Protein AF-A0A1X7U1S9-F1 (afdb_monomer)

Organism: Amphimedon queenslandica (NCBI:txid400682)

Secondary structure (DSSP, 8-state):
--TTTHHHHHHHHHHHS-TTHHHHHTTSS---SS--HHHHHHHHHHHHHHHHHHHHTS-GGGGGGTTT-SSHHHHHHHHHHHHHHHHHHT-

Solvent-accessible surface area (backbone atoms only — not comparable to full-atom values): 5246 Å² total; per-residue (Å²): 124,45,44,92,45,39,69,59,49,53,54,49,51,53,66,72,34,53,94,69,39,46,33,38,39,70,60,74,45,69,86,62,98,81,57,52,75,66,54,48,53,50,51,50,53,47,42,50,54,41,31,52,50,53,61,71,71,51,47,82,94,50,47,76,65,41,73,84,44,95,46,32,38,60,28,52,49,48,51,43,61,60,27,53,49,53,47,62,74,75,106

Radius of gyration: 14.05 Å; Cα contacts (8 Å, |Δi|>4): 72; chains: 1; bounding box: 35×25×32 Å

Foldseek 3Di:
DALVCVVVLVVVLVVLQPPPLVCQLQVVDDQDPDDDPVSVVVSLVSQQVSLVSVLVSDDPVCNVLSVVDPGNNSSVVSSCVRRVVVNVVVD

pLDDT: mean 84.4, std 11.29, range [45.19, 96.88]

Structure (mmCIF, N/CA/C/O backbone):
data_AF-A0A1X7U1S9-F1
#
_entry.id   AF-A0A1X7U1S9-F1
#
loop_
_atom_site.group_PDB
_atom_site.id
_atom_site.type_symbol
_atom_site.label_atom_id
_atom_site.label_alt_id
_atom_site.label_comp_id
_atom_site.label_asym_id
_atom_site.label_entity_id
_atom_site.label_seq_id
_atom_site.pdbx_PDB_ins_code
_atom_site.Cartn_x
_atom_site.Cartn_y
_atom_site.Cartn_z
_atom_site.occupancy
_atom_site.B_iso_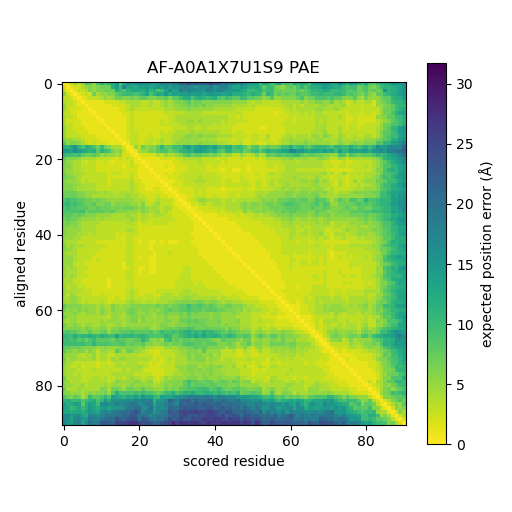or_equiv
_atom_site.auth_seq_id
_atom_site.auth_comp_id
_atom_site.auth_asym_id
_atom_site.auth_atom_id
_atom_site.pdbx_PDB_model_num
ATOM 1 N N . MET A 1 1 ? 9.588 2.946 -12.170 1.00 75.31 1 MET A N 1
ATOM 2 C CA . MET A 1 1 ? 9.966 1.667 -11.523 1.00 75.31 1 MET A CA 1
ATOM 3 C C . MET A 1 1 ? 10.047 0.564 -12.566 1.00 75.31 1 MET A C 1
ATOM 5 O O . MET A 1 1 ? 9.434 0.666 -13.615 1.00 75.31 1 MET A O 1
ATOM 9 N N . ASN A 1 2 ? 10.776 -0.506 -12.309 1.00 69.75 2 ASN A N 1
ATOM 10 C CA . ASN A 1 2 ? 10.824 -1.700 -13.146 1.00 69.75 2 ASN A CA 1
ATOM 11 C C . ASN A 1 2 ? 11.181 -2.904 -12.265 1.00 69.75 2 ASN A C 1
ATOM 13 O O . ASN A 1 2 ? 11.400 -2.766 -11.060 1.00 69.75 2 ASN A O 1
ATOM 17 N N . SER A 1 3 ? 11.261 -4.085 -12.864 1.00 67.62 3 SER A N 1
ATOM 18 C CA . SER A 1 3 ? 11.588 -5.320 -12.151 1.00 67.62 3 SER A CA 1
ATOM 19 C C . SER A 1 3 ? 12.925 -5.252 -11.393 1.00 67.62 3 SER A C 1
ATOM 21 O O . SER A 1 3 ? 13.034 -5.799 -10.298 1.00 67.62 3 SER A O 1
ATOM 23 N N . SER A 1 4 ? 13.921 -4.505 -11.891 1.00 73.50 4 SER A N 1
ATOM 24 C CA . SER A 1 4 ? 15.232 -4.381 -11.238 1.00 73.50 4 SER A CA 1
ATOM 25 C C . SER A 1 4 ? 15.259 -3.427 -10.039 1.00 73.50 4 SER A C 1
ATOM 27 O O . SER A 1 4 ? 16.109 -3.590 -9.163 1.00 73.50 4 SER A O 1
ATOM 29 N N . ASN A 1 5 ? 14.332 -2.465 -9.946 1.00 80.69 5 ASN A N 1
ATOM 30 C CA . ASN A 1 5 ? 14.256 -1.526 -8.818 1.00 80.69 5 ASN A CA 1
ATOM 31 C C . ASN A 1 5 ? 13.010 -1.685 -7.929 1.00 80.69 5 ASN A C 1
ATOM 33 O O . ASN A 1 5 ? 12.908 -1.013 -6.899 1.00 80.69 5 ASN A O 1
ATOM 37 N N . TRP A 1 6 ? 12.117 -2.620 -8.262 1.00 84.25 6 TRP A N 1
ATOM 38 C CA . TRP A 1 6 ? 10.903 -2.929 -7.507 1.00 84.25 6 TRP A CA 1
ATOM 39 C C . TRP A 1 6 ? 11.159 -3.187 -6.019 1.00 84.25 6 TRP A C 1
ATOM 41 O O . TRP A 1 6 ? 10.514 -2.579 -5.167 1.00 84.25 6 TRP A O 1
ATOM 51 N N . MET A 1 7 ? 12.126 -4.047 -5.685 1.00 86.06 7 MET A N 1
ATOM 52 C CA . MET A 1 7 ? 12.417 -4.399 -4.288 1.00 86.06 7 MET A CA 1
ATOM 53 C C . MET A 1 7 ? 12.895 -3.188 -3.478 1.00 86.06 7 MET A C 1
ATOM 55 O O . MET A 1 7 ? 12.495 -3.016 -2.324 1.00 86.06 7 MET A O 1
ATOM 59 N N . THR A 1 8 ? 13.698 -2.319 -4.096 1.00 89.06 8 THR A N 1
ATOM 60 C CA . THR A 1 8 ? 14.150 -1.056 -3.497 1.00 89.06 8 THR A CA 1
ATOM 61 C C . THR A 1 8 ? 12.979 -0.108 -3.282 1.00 89.06 8 THR A C 1
ATOM 63 O O . THR A 1 8 ? 12.819 0.422 -2.183 1.00 89.06 8 THR A O 1
ATOM 66 N N . TRP A 1 9 ? 12.121 0.063 -4.288 1.00 89.69 9 TRP A N 1
ATOM 67 C CA . TRP A 1 9 ? 10.934 0.903 -4.162 1.00 89.69 9 TRP A CA 1
ATOM 68 C C . TRP A 1 9 ? 9.977 0.381 -3.085 1.00 89.69 9 TRP A C 1
ATOM 70 O O . TRP A 1 9 ? 9.543 1.145 -2.232 1.00 89.69 9 TRP A O 1
ATOM 80 N N . LYS A 1 10 ? 9.710 -0.930 -3.039 1.00 88.38 10 LYS A N 1
ATOM 81 C CA . LYS A 1 10 ? 8.851 -1.565 -2.024 1.00 88.38 10 LYS A CA 1
ATOM 82 C C . LYS A 1 10 ? 9.406 -1.343 -0.617 1.00 88.38 10 LYS A C 1
ATOM 84 O O . LYS A 1 10 ? 8.652 -1.068 0.318 1.00 88.38 10 LYS A O 1
ATOM 89 N N . PHE A 1 11 ? 10.731 -1.416 -0.462 1.00 88.69 11 PHE A N 1
ATOM 90 C CA . PHE A 1 11 ? 11.408 -1.085 0.789 1.00 88.69 11 PHE A CA 1
ATOM 91 C C . PHE A 1 11 ? 11.245 0.397 1.159 1.00 88.69 11 PHE A C 1
ATOM 93 O O . PHE A 1 11 ? 10.932 0.695 2.311 1.00 88.69 11 PHE A O 1
ATOM 100 N N . GLN A 1 12 ? 11.400 1.323 0.210 1.00 90.25 12 GLN A N 1
ATOM 101 C CA . GLN A 1 12 ? 11.184 2.759 0.434 1.00 90.25 12 GLN A CA 1
ATOM 102 C C . GLN A 1 12 ? 9.724 3.069 0.784 1.00 90.25 12 GLN A C 1
ATOM 104 O O . GLN A 1 12 ? 9.466 3.757 1.769 1.00 90.25 12 GLN A O 1
ATOM 109 N N . LEU A 1 13 ? 8.768 2.497 0.051 1.00 90.62 13 LEU A N 1
ATOM 110 C CA . LEU A 1 13 ? 7.336 2.631 0.302 1.00 90.62 13 LEU A CA 1
ATOM 111 C C . LEU A 1 13 ? 6.970 2.160 1.714 1.00 90.62 13 LEU A C 1
ATOM 113 O O . LEU A 1 13 ? 6.225 2.839 2.419 1.00 90.62 13 LEU A O 1
ATOM 117 N N . LYS A 1 14 ? 7.548 1.042 2.171 1.00 90.44 14 LYS A N 1
ATOM 118 C CA . LYS A 1 14 ? 7.378 0.567 3.550 1.00 90.44 14 LYS A CA 1
ATOM 119 C C . LYS A 1 14 ? 7.855 1.582 4.598 1.00 90.44 14 LYS A C 1
ATOM 121 O O . LYS A 1 14 ? 7.312 1.587 5.695 1.00 90.44 14 LYS A O 1
ATOM 126 N N . HIS A 1 15 ? 8.855 2.411 4.294 1.00 89.38 15 HIS A N 1
ATOM 127 C CA . HIS A 1 15 ? 9.333 3.465 5.200 1.00 89.38 15 HIS A CA 1
ATOM 128 C C . HIS A 1 15 ? 8.530 4.765 5.081 1.00 89.38 15 HIS A C 1
ATOM 130 O O . HIS A 1 15 ? 8.388 5.477 6.072 1.00 89.38 15 HIS A O 1
ATOM 136 N N . LEU A 1 16 ? 7.986 5.066 3.897 1.00 88.81 16 LEU A N 1
ATOM 137 C CA . LEU A 1 16 ? 7.066 6.190 3.690 1.00 88.81 16 LEU A CA 1
ATOM 138 C C . LEU A 1 16 ? 5.737 5.975 4.426 1.00 88.81 16 LEU A C 1
ATOM 140 O O . LEU A 1 16 ? 5.155 6.914 4.968 1.00 88.81 16 LEU A O 1
ATOM 144 N N . LEU A 1 17 ? 5.267 4.730 4.479 1.00 89.75 17 LEU A N 1
ATOM 145 C CA . LEU A 1 17 ? 4.090 4.340 5.241 1.00 89.75 17 LEU A CA 1
ATOM 146 C C . LEU A 1 17 ? 4.468 4.138 6.716 1.00 89.75 17 LEU A C 1
ATOM 148 O O . LEU A 1 17 ? 5.209 3.223 7.066 1.00 89.75 17 LEU A O 1
ATOM 152 N N . SER A 1 18 ? 3.929 4.969 7.613 1.00 80.38 18 SER A N 1
ATOM 153 C CA . SER A 1 18 ? 4.115 4.793 9.061 1.00 80.38 18 SER A CA 1
ATOM 154 C C . SER A 1 18 ? 3.626 3.414 9.537 1.00 80.38 18 SER A C 1
ATOM 156 O O . SER A 1 18 ? 2.741 2.814 8.917 1.00 80.38 18 SER A O 1
ATOM 158 N N . LYS A 1 19 ? 4.148 2.922 10.675 1.00 70.31 19 LYS A N 1
ATOM 159 C CA . LYS A 1 19 ? 3.673 1.672 11.308 1.00 70.31 19 LYS A CA 1
ATOM 160 C C . LYS A 1 19 ? 2.137 1.690 11.427 1.00 70.31 19 LYS A C 1
ATOM 162 O O . LYS A 1 19 ? 1.575 2.699 11.845 1.00 70.31 19 LYS A O 1
ATOM 167 N N . GLY A 1 20 ? 1.475 0.614 10.998 1.00 76.75 20 GLY A N 1
ATOM 168 C CA . GLY A 1 20 ? 0.013 0.504 10.900 1.00 76.75 20 GLY A CA 1
ATOM 169 C C . GLY A 1 20 ? -0.585 0.863 9.531 1.00 76.75 20 GLY A C 1
ATOM 170 O O . GLY A 1 20 ? -1.607 0.303 9.158 1.00 76.75 20 GLY A O 1
ATOM 171 N N . LEU A 1 21 ? 0.028 1.735 8.719 1.00 90.38 21 LEU A N 1
ATOM 172 C CA . LEU A 1 21 ? -0.437 1.927 7.332 1.00 90.38 21 LEU A CA 1
ATOM 173 C C . LEU A 1 21 ? 0.049 0.791 6.431 1.00 90.38 21 LEU A C 1
ATOM 175 O O . LEU A 1 21 ? -0.717 0.282 5.624 1.00 90.38 21 LEU A O 1
ATOM 179 N N . TRP A 1 22 ? 1.295 0.343 6.612 1.00 91.00 22 TRP A N 1
ATOM 180 C CA . TRP A 1 22 ? 1.828 -0.816 5.888 1.00 91.00 22 TRP A CA 1
ATOM 181 C C . TRP A 1 22 ? 1.015 -2.097 6.132 1.00 91.00 22 TRP A C 1
ATOM 183 O O . TRP A 1 22 ? 0.836 -2.908 5.224 1.00 91.00 22 TRP A O 1
ATOM 193 N N . ASP A 1 23 ? 0.495 -2.277 7.347 1.00 91.62 23 ASP A N 1
ATOM 194 C CA . ASP A 1 23 ? -0.313 -3.448 7.692 1.00 91.62 23 ASP A CA 1
ATOM 195 C C . ASP A 1 23 ? -1.677 -3.422 6.986 1.00 91.62 23 ASP A C 1
ATOM 197 O O . ASP A 1 23 ? -2.141 -4.473 6.557 1.00 91.62 23 ASP A O 1
ATOM 201 N N . ILE A 1 24 ? -2.250 -2.237 6.738 1.00 91.75 24 ILE A N 1
ATOM 202 C CA . ILE A 1 24 ? -3.428 -2.070 5.868 1.00 91.75 24 ILE A CA 1
ATOM 203 C C . ILE A 1 24 ? -3.080 -2.432 4.419 1.00 91.75 24 ILE A C 1
ATOM 205 O O . ILE A 1 24 ? -3.771 -3.234 3.797 1.00 91.75 24 ILE A O 1
ATOM 209 N N . VAL A 1 25 ? -1.978 -1.893 3.875 1.00 89.56 25 VAL A N 1
ATOM 210 C CA . VAL A 1 25 ? -1.573 -2.170 2.481 1.00 89.56 25 VAL A CA 1
ATOM 211 C C . VAL A 1 25 ? -1.283 -3.656 2.253 1.00 89.56 25 VAL A C 1
ATOM 213 O O . VAL A 1 25 ? -1.530 -4.176 1.172 1.00 89.56 25 VAL A O 1
ATOM 216 N N . THR A 1 26 ? -0.764 -4.357 3.261 1.00 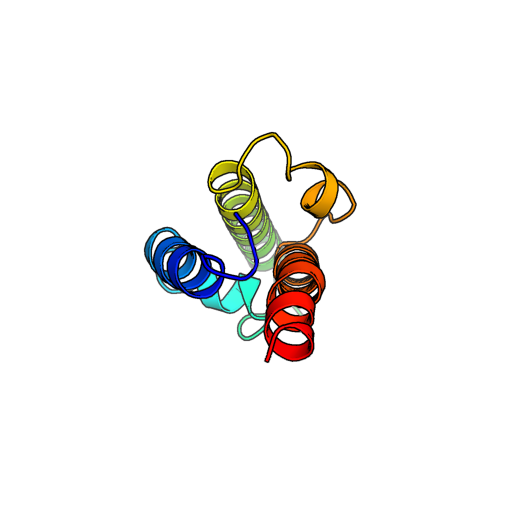88.38 26 THR A N 1
ATOM 217 C CA . THR A 1 26 ? -0.475 -5.798 3.177 1.00 88.38 26 THR A CA 1
ATOM 218 C C . THR A 1 26 ? -1.641 -6.692 3.596 1.00 88.38 26 THR A C 1
ATOM 220 O O . THR A 1 26 ? -1.490 -7.911 3.581 1.00 88.38 26 THR A O 1
ATOM 223 N N . GLY A 1 27 ? -2.788 -6.118 3.974 1.00 88.06 27 GLY A N 1
ATOM 224 C CA . GLY A 1 27 ? -3.964 -6.864 4.430 1.00 88.06 27 GLY A CA 1
ATOM 225 C C . GLY A 1 27 ? -3.799 -7.547 5.793 1.00 88.06 27 GLY A C 1
ATOM 226 O O . GLY A 1 27 ? -4.617 -8.383 6.161 1.00 88.06 27 GLY A O 1
ATOM 227 N N . LYS A 1 28 ? -2.747 -7.220 6.552 1.00 89.25 28 LYS A N 1
ATOM 228 C CA . LYS A 1 28 ? -2.568 -7.686 7.938 1.00 89.25 28 LYS A CA 1
ATOM 229 C C . LYS A 1 28 ? -3.511 -6.982 8.903 1.00 89.25 28 LYS A C 1
ATOM 231 O O . LYS A 1 28 ? -3.927 -7.573 9.894 1.00 89.25 28 LYS A O 1
ATOM 236 N N . GLU A 1 29 ? -3.814 -5.720 8.625 1.00 91.50 29 GLU A N 1
ATOM 237 C CA . GLU A 1 29 ? -4.858 -4.973 9.306 1.00 91.50 29 GLU A CA 1
ATOM 238 C C . GLU A 1 29 ? -6.066 -4.868 8.378 1.00 91.50 29 GLU A C 1
ATOM 240 O O . GLU A 1 29 ? -5.976 -4.313 7.284 1.00 91.50 29 GLU A O 1
ATOM 245 N N . VAL A 1 30 ? -7.196 -5.400 8.833 1.00 91.56 30 VAL A N 1
ATOM 246 C CA . VAL A 1 30 ? -8.484 -5.348 8.138 1.00 91.56 30 VAL A CA 1
ATOM 247 C C . VAL A 1 30 ? -9.527 -4.717 9.049 1.00 91.56 30 VAL A C 1
ATOM 249 O O . VAL A 1 30 ? -9.383 -4.718 10.278 1.00 91.56 30 VAL A O 1
ATOM 252 N N . LEU A 1 31 ? -10.587 -4.178 8.450 1.00 91.62 31 LEU A N 1
ATOM 253 C CA . LEU A 1 31 ? -11.733 -3.697 9.206 1.00 91.62 31 LEU A CA 1
ATOM 254 C C . LEU A 1 31 ? -12.326 -4.857 10.024 1.00 91.62 31 LEU A C 1
ATOM 256 O O . LEU A 1 31 ? -12.456 -5.978 9.535 1.00 91.62 31 LEU A O 1
ATOM 260 N N . LYS A 1 32 ? -12.659 -4.595 11.291 1.00 89.44 32 LYS A N 1
ATOM 261 C CA . LYS A 1 32 ? -13.291 -5.591 12.169 1.00 89.44 32 LYS A CA 1
ATOM 262 C C . LYS A 1 32 ? -14.660 -5.990 11.613 1.00 89.44 32 LYS A C 1
ATOM 264 O O . LYS A 1 32 ? -15.311 -5.167 10.987 1.00 89.44 32 LYS A O 1
ATOM 269 N N . GLU A 1 33 ? -15.127 -7.201 11.926 1.00 90.69 33 GLU A N 1
ATOM 270 C CA . GLU A 1 33 ? -16.431 -7.711 11.457 1.00 90.69 33 GLU A CA 1
ATOM 271 C C . GLU A 1 33 ? -17.624 -6.840 11.888 1.00 90.69 33 GLU A C 1
ATOM 273 O O . GLU A 1 33 ? -18.608 -6.753 11.167 1.00 90.69 33 GLU A O 1
ATOM 278 N N . ASN A 1 34 ? -17.527 -6.164 13.040 1.00 93.00 34 ASN A N 1
ATOM 279 C CA . ASN A 1 34 ? -18.561 -5.262 13.560 1.00 93.00 34 ASN A CA 1
ATOM 280 C C . ASN A 1 34 ? -17.929 -3.945 14.046 1.00 93.00 34 ASN A C 1
ATOM 282 O O . ASN A 1 34 ? -17.746 -3.755 15.254 1.00 93.00 34 ASN A O 1
ATOM 286 N N . PRO A 1 35 ? -17.510 -3.058 13.130 1.00 93.50 35 PRO A N 1
ATOM 287 C CA . PRO A 1 35 ? -16.872 -1.807 13.492 1.00 93.50 35 PRO A CA 1
ATOM 288 C C . PRO A 1 35 ? -17.926 -0.794 13.948 1.00 93.50 35 PRO A C 1
ATOM 290 O O . PRO A 1 35 ? -19.051 -0.757 13.451 1.00 93.50 35 PRO A O 1
ATOM 293 N N . THR A 1 36 ? -17.557 0.084 14.875 1.00 96.88 36 THR A N 1
ATOM 294 C CA . THR A 1 36 ? -18.342 1.305 15.086 1.00 96.88 36 THR A CA 1
ATOM 295 C C . THR A 1 36 ? -18.182 2.232 13.878 1.00 96.88 36 THR A C 1
ATOM 297 O O . THR A 1 36 ? -17.163 2.186 13.186 1.00 96.88 36 THR A O 1
ATOM 300 N N . THR A 1 37 ? -19.126 3.151 1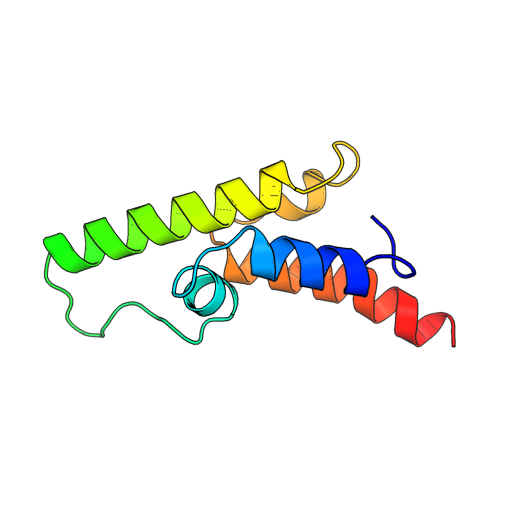3.661 1.00 95.56 37 THR A N 1
ATOM 301 C CA . THR A 1 37 ? -19.014 4.174 12.602 1.00 95.56 37 THR A CA 1
ATOM 302 C C . THR A 1 37 ? -17.699 4.960 12.685 1.00 95.56 37 THR A C 1
ATOM 304 O O . THR A 1 37 ? -17.117 5.317 11.664 1.00 95.56 37 THR A O 1
ATOM 307 N N . ALA A 1 38 ? -17.193 5.198 13.900 1.00 96.19 38 ALA A N 1
ATOM 308 C CA . ALA A 1 38 ? -15.906 5.855 14.108 1.00 96.19 38 ALA A CA 1
ATOM 309 C C . ALA A 1 38 ? -14.726 4.989 13.631 1.00 96.19 38 ALA A C 1
ATOM 311 O O . ALA A 1 38 ? -13.834 5.499 12.960 1.00 96.19 38 ALA A O 1
ATOM 312 N N . GLN A 1 39 ? -14.742 3.685 13.928 1.00 94.31 39 GLN A N 1
ATOM 313 C CA . GLN A 1 39 ? -13.706 2.745 13.485 1.00 94.31 39 GLN A CA 1
ATOM 314 C C . GLN A 1 39 ? -13.705 2.573 11.963 1.00 94.31 39 GLN A C 1
ATOM 316 O O . GLN A 1 39 ? -12.640 2.520 11.354 1.00 94.31 39 GLN A O 1
ATOM 321 N N . GLU A 1 40 ? -14.884 2.528 11.344 1.00 95.12 40 GLU A N 1
ATOM 322 C CA . GLU A 1 40 ? -15.021 2.470 9.888 1.00 95.12 40 GLU A CA 1
ATOM 323 C C . GLU A 1 40 ? -14.470 3.739 9.221 1.00 95.12 40 GLU A C 1
ATOM 325 O O . GLU A 1 40 ? -13.658 3.661 8.296 1.00 95.12 40 GLU A O 1
ATOM 330 N N . ALA A 1 41 ? -14.844 4.918 9.727 1.00 95.06 41 ALA A N 1
ATOM 331 C CA . ALA A 1 41 ? -14.348 6.191 9.212 1.00 95.06 41 ALA A CA 1
ATOM 332 C C . ALA A 1 41 ? -12.823 6.328 9.369 1.00 95.06 41 ALA A C 1
ATOM 334 O O . ALA A 1 41 ? -12.147 6.789 8.444 1.00 95.06 41 ALA A O 1
ATOM 335 N N . GLU A 1 42 ? -12.276 5.903 10.510 1.00 94.44 42 GLU A N 1
ATOM 336 C CA . GLU A 1 42 ? -10.835 5.900 10.766 1.00 94.44 42 GLU A CA 1
ATOM 337 C C . GLU A 1 42 ? -10.097 4.951 9.813 1.00 94.44 42 GLU A C 1
ATOM 339 O O . GLU A 1 42 ? -9.128 5.358 9.165 1.00 94.44 42 GLU A O 1
ATOM 344 N N . PHE A 1 43 ? -10.572 3.710 9.674 1.00 93.88 43 PHE A N 1
ATOM 345 C CA . PHE A 1 43 ? -9.972 2.724 8.778 1.00 93.88 43 PHE A CA 1
ATOM 346 C C . PHE A 1 43 ? -10.001 3.194 7.321 1.00 93.88 43 PHE A C 1
ATOM 348 O O . PHE A 1 43 ? -8.987 3.110 6.625 1.00 93.88 43 PHE A O 1
ATOM 355 N N . ARG A 1 44 ? -11.125 3.761 6.865 1.00 93.25 44 ARG A N 1
ATOM 356 C CA . ARG A 1 44 ? -11.253 4.319 5.513 1.00 93.25 44 ARG A CA 1
ATOM 357 C C . ARG A 1 44 ? -10.282 5.475 5.283 1.00 93.25 44 ARG A C 1
ATOM 359 O O . ARG A 1 44 ? -9.590 5.490 4.269 1.00 93.25 44 ARG A O 1
ATOM 366 N N . SER A 1 45 ? -10.180 6.407 6.232 1.00 94.00 45 SER A N 1
ATOM 367 C CA . SER A 1 45 ? -9.239 7.536 6.160 1.00 94.00 45 SER A CA 1
ATOM 368 C C . SER A 1 45 ? -7.784 7.059 6.065 1.00 94.00 45 SER A C 1
ATOM 370 O O . SER A 1 45 ? -7.014 7.511 5.213 1.00 94.00 45 SER A O 1
ATOM 372 N N . ARG A 1 46 ? -7.407 6.070 6.884 1.00 94.38 46 ARG A N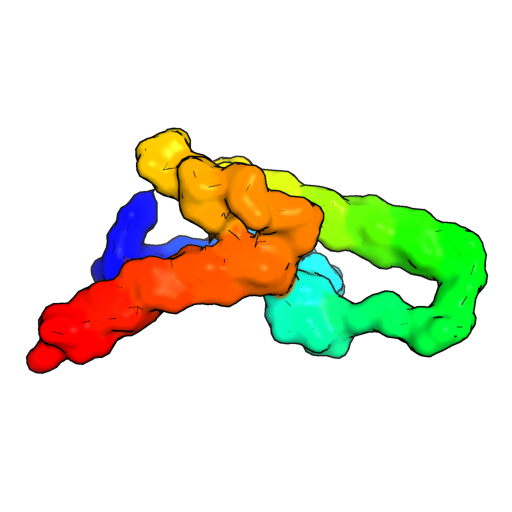 1
ATOM 373 C CA . ARG A 1 46 ? -6.070 5.459 6.851 1.00 94.38 46 ARG A CA 1
ATOM 374 C C . ARG A 1 46 ? -5.810 4.702 5.548 1.00 94.38 46 ARG A C 1
ATOM 376 O O . ARG A 1 46 ? -4.721 4.832 4.992 1.00 94.38 46 ARG A O 1
ATOM 383 N N . SER A 1 47 ? -6.801 3.974 5.037 1.00 93.06 47 SER A N 1
ATOM 384 C CA . SER A 1 47 ? -6.716 3.248 3.762 1.00 93.06 47 SER A CA 1
ATOM 385 C C . SER A 1 47 ? -6.518 4.198 2.583 1.00 93.06 47 SER A C 1
ATOM 387 O O . SER A 1 47 ? -5.616 3.988 1.775 1.00 93.06 47 SER A O 1
ATOM 389 N N . GLN A 1 48 ? -7.274 5.298 2.538 1.00 93.00 48 GLN A N 1
ATOM 390 C CA . GLN A 1 48 ? -7.112 6.351 1.532 1.00 93.00 48 GLN A CA 1
ATOM 391 C C . GLN A 1 48 ? -5.724 6.989 1.609 1.00 93.00 48 GLN A C 1
ATOM 393 O O . GLN A 1 48 ? -5.043 7.100 0.593 1.00 93.00 48 GLN A O 1
ATOM 398 N N . LYS A 1 49 ? -5.247 7.330 2.813 1.00 93.38 49 LYS A N 1
ATOM 399 C CA . LYS A 1 49 ? -3.893 7.869 3.009 1.00 93.38 49 LYS A CA 1
ATOM 400 C C . LYS A 1 49 ? -2.810 6.904 2.520 1.00 93.38 49 LYS A C 1
ATOM 402 O O . LYS A 1 49 ? -1.831 7.332 1.904 1.00 93.38 49 LYS A O 1
ATOM 407 N N . ALA A 1 50 ? -2.969 5.613 2.801 1.00 93.31 50 ALA A N 1
ATOM 408 C CA . ALA A 1 50 ? -2.034 4.594 2.353 1.00 93.31 50 ALA A CA 1
ATOM 409 C C . ALA A 1 50 ? -2.032 4.477 0.821 1.00 93.31 50 ALA A C 1
ATOM 411 O O . ALA A 1 50 ? -0.964 4.508 0.213 1.00 93.31 50 ALA A O 1
ATOM 412 N N . PHE A 1 51 ? -3.212 4.448 0.196 1.00 91.94 51 PHE A N 1
ATOM 413 C CA . PHE A 1 51 ? -3.35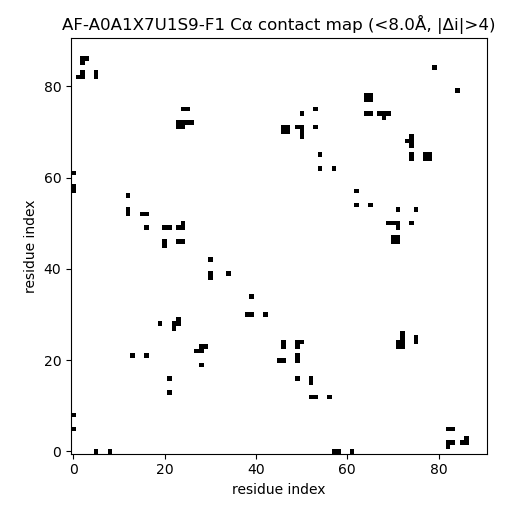5 4.423 -1.259 1.00 91.94 51 PHE A CA 1
ATOM 414 C C . PHE A 1 51 ? -2.751 5.665 -1.927 1.00 91.94 51 PHE A C 1
ATOM 416 O O . PHE A 1 51 ? -1.934 5.533 -2.835 1.00 91.94 51 PHE A O 1
ATOM 423 N N . SER A 1 52 ? -3.045 6.870 -1.429 1.00 91.56 52 SER A N 1
ATOM 424 C CA . SER A 1 52 ? -2.436 8.103 -1.945 1.00 91.56 52 SER A CA 1
ATOM 425 C C . SER A 1 52 ? -0.911 8.080 -1.842 1.00 91.56 52 SER A C 1
ATOM 427 O O . SER A 1 52 ? -0.234 8.526 -2.760 1.00 91.56 52 SER A O 1
ATOM 429 N N . THR A 1 53 ? -0.358 7.522 -0.762 1.00 92.44 53 THR A N 1
ATOM 430 C CA . THR A 1 53 ? 1.099 7.405 -0.589 1.00 92.44 53 THR A CA 1
ATOM 431 C C . THR A 1 53 ? 1.715 6.460 -1.625 1.00 92.44 53 THR A C 1
ATOM 433 O O . THR A 1 53 ? 2.765 6.778 -2.179 1.00 92.44 53 THR A O 1
ATOM 436 N N . ILE A 1 54 ? 1.050 5.337 -1.933 1.00 90.44 54 ILE A N 1
ATOM 437 C CA . ILE A 1 54 ? 1.456 4.431 -3.020 1.00 90.44 54 ILE A CA 1
ATOM 438 C C . ILE A 1 54 ? 1.500 5.212 -4.332 1.00 90.44 54 ILE A C 1
ATOM 440 O O . ILE A 1 54 ? 2.565 5.314 -4.932 1.00 90.44 54 ILE A O 1
ATOM 444 N N . VAL A 1 55 ? 0.383 5.836 -4.713 1.00 90.06 55 VAL A N 1
ATOM 445 C CA . VAL A 1 55 ? 0.242 6.591 -5.968 1.00 90.06 55 VAL A CA 1
ATOM 446 C C . VAL A 1 55 ? 1.292 7.701 -6.084 1.00 90.06 55 VAL A C 1
ATOM 448 O O . VAL A 1 55 ? 1.935 7.832 -7.119 1.00 90.06 55 VAL A O 1
ATOM 451 N N . MET A 1 56 ? 1.526 8.471 -5.017 1.00 90.50 56 MET A N 1
ATOM 452 C CA . MET A 1 56 ? 2.514 9.558 -5.012 1.00 90.50 56 MET A CA 1
ATOM 453 C C . MET A 1 56 ? 3.966 9.079 -5.090 1.00 90.50 56 MET A C 1
ATOM 455 O O . MET A 1 56 ? 4.838 9.845 -5.489 1.00 90.50 56 MET A O 1
ATOM 459 N N . SER A 1 57 ? 4.243 7.838 -4.691 1.00 89.69 57 SER A N 1
ATOM 460 C CA . SER A 1 57 ? 5.584 7.253 -4.781 1.00 89.69 57 SER A CA 1
ATOM 461 C C . SER A 1 57 ? 5.879 6.609 -6.141 1.00 89.69 57 SER A C 1
ATOM 463 O O . SER A 1 57 ? 7.005 6.163 -6.365 1.00 89.69 57 SER A O 1
ATOM 465 N N . MET A 1 58 ? 4.888 6.526 -7.033 1.00 87.50 58 MET A N 1
ATOM 466 C CA . MET A 1 58 ? 5.025 5.946 -8.370 1.00 87.50 58 MET A CA 1
ATOM 467 C C . MET A 1 58 ? 5.522 6.978 -9.386 1.00 87.50 58 MET A C 1
ATOM 469 O O . MET A 1 58 ? 5.294 8.179 -9.256 1.00 87.50 58 MET A O 1
ATOM 473 N N . GLU A 1 59 ? 6.159 6.500 -10.455 1.00 85.62 59 GLU A N 1
ATOM 474 C CA . GLU A 1 59 ? 6.453 7.338 -11.619 1.00 85.62 59 GLU A CA 1
ATOM 475 C C . GLU A 1 59 ? 5.183 7.570 -12.454 1.00 85.6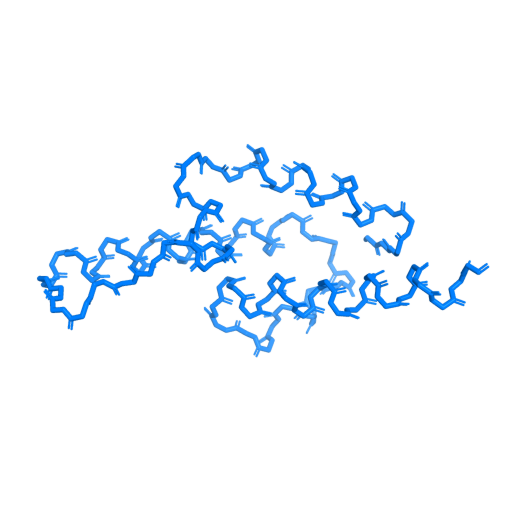2 59 GLU A C 1
ATOM 477 O O . GLU A 1 59 ? 4.349 6.673 -12.600 1.00 85.62 59 GLU A O 1
ATOM 482 N N . SER A 1 60 ? 5.055 8.752 -13.067 1.00 85.00 60 SER A N 1
ATOM 483 C CA . SER A 1 60 ? 3.863 9.143 -13.840 1.00 85.00 60 SER A CA 1
ATOM 484 C C . SER A 1 60 ? 3.493 8.151 -14.947 1.00 85.00 60 SER A C 1
ATOM 486 O O . SER A 1 60 ? 2.313 7.919 -15.199 1.00 85.00 60 SER A O 1
ATOM 488 N N . SER A 1 61 ? 4.492 7.524 -15.577 1.00 84.44 61 SER A N 1
ATOM 489 C CA . SER A 1 61 ? 4.318 6.503 -16.623 1.00 84.44 61 SER A CA 1
ATOM 490 C C . SER A 1 61 ? 3.629 5.225 -16.133 1.00 84.44 61 SER A C 1
ATOM 492 O O . SER A 1 61 ? 3.251 4.387 -16.944 1.00 84.44 61 SER A O 1
ATOM 494 N N . GLN A 1 62 ? 3.466 5.062 -14.820 1.00 81.94 62 GLN A N 1
ATOM 495 C CA . GLN A 1 62 ? 3.018 3.828 -14.173 1.00 81.94 62 GLN A CA 1
ATOM 496 C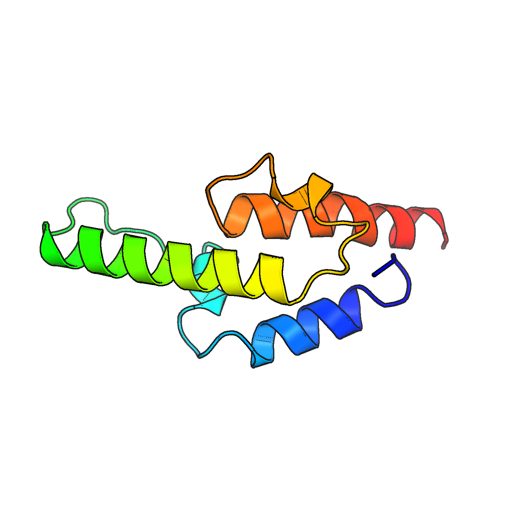 C . GLN A 1 62 ? 1.702 3.997 -13.434 1.00 81.94 62 GLN A C 1
ATOM 498 O O . GLN A 1 62 ? 1.134 3.011 -12.976 1.00 81.94 62 GLN A O 1
ATOM 503 N N . LEU A 1 63 ? 1.199 5.230 -13.326 1.00 85.00 63 LEU A N 1
ATOM 504 C CA . LEU A 1 63 ? -0.040 5.535 -12.613 1.00 85.00 63 LEU A CA 1
ATOM 505 C C . LEU A 1 63 ? -1.228 4.719 -13.138 1.00 85.00 63 LEU A C 1
ATOM 507 O O . LEU A 1 63 ? -2.095 4.353 -12.351 1.00 85.00 63 LEU A O 1
ATOM 511 N N . TYR A 1 64 ? -1.218 4.346 -14.423 1.00 84.88 64 TYR A N 1
ATOM 512 C CA . TYR A 1 64 ? -2.239 3.485 -15.030 1.00 84.88 64 TYR A CA 1
ATOM 513 C C . TYR A 1 64 ? -2.390 2.117 -14.330 1.00 84.88 64 TYR A C 1
ATOM 515 O O . TYR A 1 64 ? -3.458 1.512 -14.379 1.00 84.88 64 TYR A O 1
ATOM 523 N N . LEU A 1 65 ? -1.340 1.627 -13.655 1.00 81.94 65 LEU A N 1
ATOM 524 C CA . LEU A 1 65 ? -1.377 0.379 -12.886 1.00 81.94 65 LEU A CA 1
ATOM 525 C C . LEU A 1 65 ? -2.173 0.523 -11.583 1.00 81.94 65 LEU A C 1
ATOM 527 O O . LEU A 1 65 ? -2.673 -0.470 -11.065 1.00 81.94 65 LEU A O 1
ATOM 531 N N . ALA A 1 66 ? -2.298 1.743 -11.055 1.00 81.94 66 ALA A N 1
ATOM 532 C CA . ALA A 1 66 ? -3.028 2.036 -9.824 1.00 81.94 66 ALA A CA 1
ATOM 533 C C . ALA A 1 66 ? -4.433 2.606 -10.077 1.00 81.94 66 ALA A C 1
ATOM 535 O O . ALA A 1 66 ? -5.299 2.456 -9.223 1.00 81.94 66 ALA A O 1
ATOM 536 N N . THR A 1 67 ? -4.696 3.214 -11.242 1.00 79.38 67 THR A N 1
ATOM 537 C CA . THR A 1 67 ? -6.000 3.833 -11.569 1.00 79.38 67 THR A CA 1
ATOM 538 C C . THR A 1 67 ? -7.168 2.851 -11.613 1.00 79.38 67 THR A C 1
ATOM 540 O O . THR A 1 67 ? -8.315 3.272 -11.529 1.00 79.38 67 THR A O 1
ATOM 543 N N . SER A 1 68 ? -6.889 1.554 -11.751 1.00 77.94 68 SER A N 1
ATOM 544 C CA . SER A 1 68 ? -7.903 0.493 -11.788 1.00 77.94 68 SER A CA 1
ATOM 545 C C . SER A 1 68 ? -8.302 -0.020 -10.398 1.00 77.94 68 SER A C 1
ATOM 547 O O . SER A 1 68 ? -9.097 -0.952 -10.306 1.00 77.94 68 SER A O 1
ATOM 549 N N . TYR A 1 69 ? -7.736 0.543 -9.325 1.00 83.06 69 TYR A N 1
ATOM 550 C CA . TYR A 1 69 ? -7.949 0.091 -7.952 1.00 83.06 69 TYR A CA 1
ATOM 551 C C . TYR A 1 69 ? -8.396 1.247 -7.062 1.00 83.06 69 TYR A C 1
ATOM 553 O O . TYR A 1 69 ? -7.855 2.346 -7.131 1.00 83.06 69 TYR A O 1
ATOM 561 N N . GLU A 1 70 ? -9.355 0.969 -6.183 1.00 76.75 70 GLU A N 1
ATOM 562 C CA . GLU A 1 70 ? -9.824 1.922 -5.167 1.00 76.75 70 GLU A CA 1
ATOM 563 C C . GLU A 1 70 ? -9.209 1.642 -3.785 1.00 76.75 70 GLU A C 1
ATOM 565 O O . GLU A 1 70 ? -9.242 2.494 -2.896 1.00 76.75 70 GLU A O 1
ATOM 570 N N . GLU A 1 71 ? -8.598 0.463 -3.608 1.00 83.19 71 GLU A N 1
ATOM 571 C CA . GLU A 1 71 ? -8.029 0.005 -2.341 1.00 83.19 71 GLU A CA 1
ATOM 572 C C . GLU A 1 71 ? -6.511 -0.245 -2.420 1.00 83.19 71 GLU A C 1
ATOM 574 O O . GLU A 1 71 ? -6.003 -0.773 -3.418 1.00 83.19 71 GLU A O 1
ATOM 579 N N . PRO A 1 72 ? -5.761 0.067 -1.343 1.00 83.38 72 PRO A N 1
ATOM 580 C CA . PRO A 1 72 ? -4.301 -0.008 -1.333 1.00 83.38 72 PRO A CA 1
ATOM 581 C C . PRO A 1 72 ? -3.739 -1.421 -1.516 1.00 83.38 72 PRO A C 1
ATOM 583 O O . PRO A 1 72 ? -2.692 -1.576 -2.145 1.00 83.38 72 PRO A O 1
ATOM 586 N N . LEU A 1 73 ? -4.419 -2.447 -0.997 1.00 87.00 73 LEU A N 1
ATOM 587 C CA . LEU A 1 73 ? -3.980 -3.837 -1.129 1.00 87.00 73 LEU A CA 1
ATOM 588 C C . LEU A 1 73 ? -4.020 -4.305 -2.588 1.00 87.00 73 LEU A C 1
ATOM 590 O O . LEU A 1 73 ? -3.043 -4.875 -3.077 1.00 87.00 73 LEU A O 1
ATOM 594 N N . GLY A 1 74 ? -5.123 -4.028 -3.291 1.00 84.88 74 GLY A N 1
ATOM 595 C CA . GLY A 1 74 ? -5.276 -4.376 -4.706 1.00 84.88 74 GLY A CA 1
ATOM 596 C C . GLY A 1 74 ? -4.201 -3.717 -5.568 1.00 84.88 74 GLY A C 1
ATOM 597 O O . GLY A 1 74 ? -3.543 -4.390 -6.358 1.00 84.88 74 GLY A O 1
ATOM 598 N N . ALA A 1 75 ? -3.941 -2.430 -5.325 1.00 86.06 75 ALA A N 1
ATOM 599 C CA . ALA A 1 75 ? -2.900 -1.689 -6.025 1.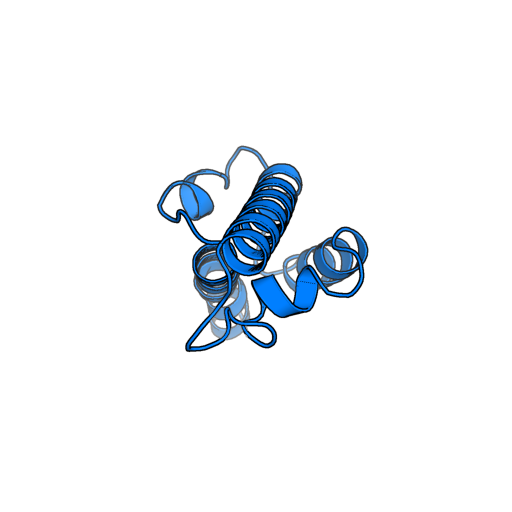00 86.06 75 ALA A CA 1
ATOM 600 C C . ALA A 1 75 ? -1.492 -2.244 -5.760 1.00 86.06 75 ALA A C 1
ATOM 602 O O . ALA A 1 75 ? -0.739 -2.473 -6.707 1.00 86.06 75 ALA A O 1
ATOM 603 N N . LEU A 1 76 ? -1.128 -2.516 -4.497 1.00 85.75 76 LEU A N 1
ATOM 604 C CA . LEU A 1 76 ? 0.189 -3.086 -4.186 1.00 85.75 76 LEU A CA 1
ATOM 605 C C . LEU A 1 76 ? 0.361 -4.473 -4.818 1.00 85.75 76 LEU A C 1
ATOM 607 O O . LEU A 1 76 ? 1.438 -4.771 -5.338 1.00 85.75 76 LEU A O 1
ATOM 611 N N . LYS A 1 77 ? -0.685 -5.309 -4.791 1.00 85.88 77 LYS A N 1
ATOM 612 C CA . LYS A 1 77 ? -0.651 -6.639 -5.404 1.00 85.88 77 LYS A CA 1
ATOM 613 C C . LYS A 1 77 ? -0.467 -6.553 -6.917 1.00 85.88 77 LYS A C 1
ATOM 615 O O . LYS A 1 77 ? 0.389 -7.249 -7.440 1.00 85.88 77 LYS A O 1
ATOM 620 N N . ALA A 1 78 ? -1.200 -5.678 -7.601 1.00 85.44 78 ALA A N 1
ATOM 621 C CA . ALA A 1 78 ? -1.081 -5.499 -9.047 1.00 85.44 78 ALA A CA 1
ATOM 622 C C . ALA A 1 78 ? 0.313 -5.023 -9.473 1.00 85.44 78 ALA A C 1
ATOM 624 O O . ALA A 1 78 ? 0.860 -5.499 -10.464 1.00 85.44 78 ALA A O 1
ATOM 625 N N . LEU A 1 79 ? 0.911 -4.114 -8.698 1.00 85.25 79 LEU A N 1
ATOM 626 C CA . LEU A 1 79 ? 2.290 -3.682 -8.918 1.00 85.25 79 LEU A CA 1
ATOM 627 C C . LEU A 1 79 ? 3.276 -4.838 -8.704 1.00 85.25 79 LEU A C 1
ATOM 629 O O . LEU A 1 79 ? 4.188 -5.018 -9.507 1.00 85.25 79 LEU A O 1
ATOM 633 N N . GLY A 1 80 ? 3.067 -5.648 -7.662 1.00 83.81 80 GLY A N 1
ATOM 634 C CA . GLY A 1 80 ? 3.830 -6.875 -7.436 1.00 83.81 80 GLY A CA 1
ATOM 635 C C . GLY A 1 80 ? 3.704 -7.846 -8.606 1.00 83.81 80 GLY A C 1
ATOM 636 O O . GLY A 1 80 ? 4.712 -8.236 -9.173 1.00 83.81 80 GLY A O 1
ATOM 637 N N . ASP A 1 81 ? 2.487 -8.160 -9.040 1.00 83.56 81 ASP A N 1
ATOM 638 C CA . ASP A 1 81 ? 2.236 -9.053 -10.174 1.00 83.56 81 ASP A CA 1
ATOM 639 C C . ASP A 1 81 ? 2.871 -8.511 -11.474 1.00 83.56 81 ASP A C 1
ATOM 641 O O . ASP A 1 81 ? 3.361 -9.286 -12.287 1.00 83.56 81 ASP A O 1
ATOM 645 N N . HIS A 1 82 ? 2.935 -7.191 -11.668 1.00 81.75 82 HIS A N 1
ATOM 646 C CA . HIS A 1 82 ? 3.574 -6.590 -12.841 1.00 81.75 82 HIS A CA 1
ATOM 647 C C . HIS A 1 82 ? 5.113 -6.642 -12.785 1.00 81.75 82 HIS A C 1
ATOM 649 O O . HIS A 1 82 ? 5.751 -6.970 -13.781 1.00 81.75 82 HIS A O 1
ATOM 655 N N . PHE A 1 83 ? 5.732 -6.344 -11.636 1.00 79.19 83 PHE A N 1
ATOM 656 C CA . PHE A 1 83 ? 7.194 -6.212 -11.532 1.00 79.19 83 PHE A CA 1
ATOM 657 C C . PHE A 1 83 ? 7.921 -7.443 -10.960 1.00 79.19 83 PHE A C 1
ATOM 659 O O . PHE A 1 83 ? 9.081 -7.672 -11.314 1.00 79.19 83 PHE A O 1
ATOM 666 N N . GLU A 1 84 ? 7.278 -8.235 -10.092 1.00 73.19 84 GLU A N 1
ATOM 667 C CA . GLU A 1 84 ? 7.816 -9.494 -9.540 1.00 73.19 84 GLU A CA 1
ATOM 668 C C . GLU A 1 84 ? 7.782 -10.618 -10.589 1.00 73.19 84 GLU A C 1
ATOM 670 O O . GLU A 1 84 ? 8.722 -11.410 -10.676 1.00 73.19 84 GLU A O 1
ATOM 675 N N . TRP A 1 85 ? 6.762 -10.650 -11.456 1.00 59.59 85 TRP A N 1
ATOM 676 C CA . TRP A 1 85 ? 6.685 -11.629 -12.549 1.00 59.59 85 TRP A CA 1
ATOM 677 C C . TRP A 1 85 ? 7.788 -11.389 -13.593 1.00 59.59 85 TRP A C 1
ATOM 679 O O . TRP A 1 85 ? 8.505 -12.319 -13.962 1.00 59.59 85 TRP A O 1
ATOM 689 N N . ASP A 1 86 ? 8.045 -10.128 -13.955 1.00 55.53 86 ASP A N 1
ATOM 690 C CA . ASP A 1 86 ? 9.163 -9.743 -14.832 1.00 55.53 86 ASP A CA 1
ATOM 691 C C . ASP A 1 86 ? 10.549 -10.053 -14.233 1.00 55.53 86 ASP A C 1
ATOM 693 O O . ASP A 1 86 ? 11.512 -10.255 -14.977 1.00 55.53 86 ASP A O 1
ATOM 69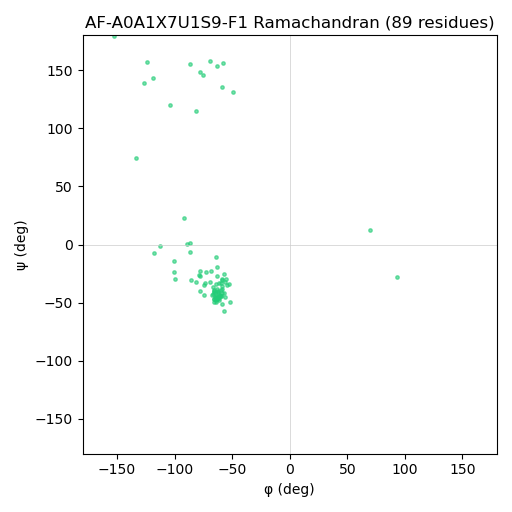7 N N . THR A 1 87 ? 10.691 -10.092 -12.900 1.00 54.25 87 THR A N 1
ATOM 698 C CA . THR A 1 87 ? 11.956 -10.495 -12.250 1.00 54.25 87 THR A CA 1
ATOM 699 C C . THR A 1 87 ? 12.154 -12.008 -12.229 1.00 54.25 87 THR A C 1
ATOM 701 O O . THR A 1 87 ? 13.296 -12.462 -12.174 1.00 54.25 87 THR A O 1
ATOM 704 N N . MET A 1 88 ? 11.070 -12.789 -12.255 1.00 51.56 88 MET A N 1
ATOM 705 C CA . MET A 1 88 ? 11.129 -14.252 -12.318 1.00 51.56 88 MET A CA 1
ATOM 706 C C . MET A 1 88 ? 11.348 -14.777 -13.740 1.00 51.56 88 MET A C 1
ATOM 708 O O . MET A 1 88 ? 12.007 -15.798 -13.894 1.00 51.56 88 MET A O 1
ATOM 712 N N . VAL A 1 89 ? 10.833 -14.090 -14.766 1.00 50.62 89 VAL A N 1
ATOM 713 C CA . VAL A 1 89 ? 11.011 -14.476 -16.181 1.00 50.62 89 VAL A CA 1
ATOM 714 C C . VAL A 1 89 ? 12.393 -14.091 -16.726 1.00 50.62 89 VAL A C 1
ATOM 716 O O . VAL A 1 89 ? 12.901 -14.760 -17.619 1.00 50.62 89 VAL A O 1
ATOM 719 N N . ASN A 1 90 ? 13.029 -13.050 -16.178 1.00 46.59 90 ASN A N 1
ATOM 720 C CA . ASN A 1 90 ? 14.377 -12.608 -16.570 1.00 46.59 90 ASN A CA 1
ATOM 721 C C . ASN A 1 90 ? 15.518 -13.246 -15.742 1.00 46.59 90 ASN A C 1
ATOM 723 O O . ASN A 1 90 ? 16.602 -12.665 -15.645 1.00 46.59 90 ASN A O 1
ATOM 727 N N . LYS A 1 91 ? 15.282 -14.405 -15.118 1.00 45.19 91 LYS A N 1
ATOM 728 C CA . LYS A 1 91 ? 16.290 -15.201 -14.397 1.00 45.19 91 LYS A CA 1
ATOM 729 C C . LYS A 1 91 ? 16.588 -16.497 -15.134 1.00 45.19 91 LYS A C 1
ATOM 731 O O . LYS A 1 91 ? 17.779 -16.873 -15.138 1.00 45.19 91 LYS A O 1
#

Mean predicted aligned error: 5.7 Å

Nearest PDB structures (foldseek):
  5fmn-assembly1_B  TM=3.197E-01  e=3.072E+00  Synechocystis sp. PCC 6803

Sequence (91 aa):
MNSSNWMTWKFQLKHLLSKGLWDIVTGKEVLKENPTTAQEAEFRSRSQKAFSTIVMSMESSQLYLATSYEEPLGALKALGDHFEWDTMVNK